Protein AF-A0A3N5PDF4-F1 (afdb_monomer)

Secondary structure (DSSP, 8-state):
--SEES-TTTT--EE-SPPPGGGT-HHHHHHHHHHHHHHHHHHHHHHH--S-HHHHHHHHTT-TTPPP-SSSHHHHHHHHTT-

pLDDT: mean 91.6, std 11.32, range [42.09, 98.25]

Foldseek 3Di:
DDQWDDDVVVVPIDGDDDDDVCVVPPVNVVVVVVVVVVVVVLVVCLVPPLAQNVQSVCVVVPNHDDDRPCPDPSNVVVVVVPD

Structure (mmCIF, N/CA/C/O backbone):
data_AF-A0A3N5PDF4-F1
#
_entry.id   AF-A0A3N5PDF4-F1
#
loop_
_atom_site.group_PDB
_atom_site.id
_atom_site.type_symbol
_atom_site.label_atom_id
_atom_site.label_alt_id
_atom_site.label_comp_id
_atom_site.label_asym_id
_atom_site.label_entity_id
_atom_site.label_seq_id
_atom_site.pdbx_PDB_ins_code
_atom_site.Cartn_x
_atom_site.Cartn_y
_atom_site.Cartn_z
_atom_site.occupancy
_atom_site.B_iso_or_equiv
_atom_site.auth_seq_id
_atom_site.auth_comp_id
_atom_site.auth_asym_id
_atom_site.auth_atom_id
_atom_site.pdbx_PDB_model_num
ATOM 1 N N . TYR A 1 1 ? -15.679 -8.352 15.565 1.00 62.25 1 TYR A N 1
ATOM 2 C CA . TYR A 1 1 ? -15.755 -7.793 16.923 1.00 62.25 1 TYR A CA 1
ATOM 3 C C . TYR A 1 1 ? -16.861 -6.763 16.918 1.00 62.25 1 TYR A C 1
ATOM 5 O O . TYR A 1 1 ? -16.674 -5.717 16.310 1.00 62.25 1 TYR A O 1
ATOM 13 N N . SER A 1 2 ? -18.015 -7.086 17.491 1.00 77.75 2 SER A N 1
ATOM 14 C CA . SER A 1 2 ? -19.130 -6.144 17.607 1.00 77.75 2 SER A CA 1
ATOM 15 C C . SER A 1 2 ? -19.414 -5.972 19.088 1.00 77.75 2 SER A C 1
ATOM 17 O O . SER A 1 2 ? -19.781 -6.937 19.743 1.00 77.75 2 SER A O 1
ATOM 19 N N . VAL A 1 3 ? -19.162 -4.771 19.603 1.00 90.06 3 VAL A N 1
ATOM 20 C CA . VAL A 1 3 ? -19.410 -4.394 21.007 1.00 90.06 3 VAL A CA 1
ATOM 21 C C . VAL A 1 3 ? -20.802 -3.812 21.207 1.00 90.06 3 VAL A C 1
ATOM 23 O O . VAL A 1 3 ? -21.323 -3.815 22.319 1.00 90.06 3 VAL A O 1
ATOM 26 N N . THR A 1 4 ? -21.419 -3.347 20.122 1.00 93.19 4 THR A N 1
ATOM 27 C CA . THR A 1 4 ? -22.764 -2.786 20.097 1.00 93.19 4 THR A CA 1
ATOM 28 C C . THR A 1 4 ? -23.646 -3.522 19.093 1.00 93.19 4 THR A C 1
ATOM 30 O O . THR A 1 4 ? -23.171 -3.997 18.059 1.00 93.19 4 THR A O 1
ATOM 33 N N . GLU A 1 5 ? -24.937 -3.597 19.401 1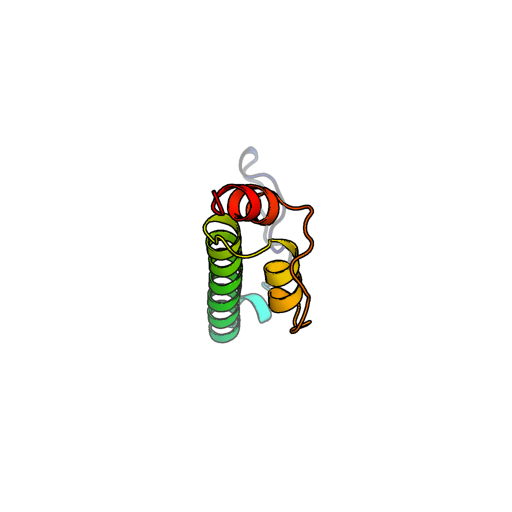.00 94.06 5 GLU A N 1
ATOM 34 C CA . GLU A 1 5 ? -25.993 -4.122 18.530 1.00 94.06 5 GLU A CA 1
ATOM 35 C C . GLU A 1 5 ? -27.206 -3.180 18.563 1.00 94.06 5 GLU A C 1
ATOM 37 O O . GLU A 1 5 ? -27.374 -2.415 19.514 1.00 94.06 5 GLU A O 1
ATOM 42 N N . GLY A 1 6 ? -28.041 -3.218 17.524 1.00 92.94 6 GLY A N 1
ATOM 43 C CA . GLY A 1 6 ? -29.234 -2.383 17.380 1.00 92.94 6 GLY A CA 1
ATOM 44 C C . GLY A 1 6 ? -29.115 -1.344 16.264 1.00 92.94 6 GLY A C 1
ATOM 45 O O . GLY A 1 6 ? -28.120 -1.274 15.545 1.00 92.94 6 GLY A O 1
ATOM 46 N N . GLU A 1 7 ? -30.163 -0.540 16.114 1.00 94.00 7 GLU A N 1
ATOM 47 C CA . GLU A 1 7 ? -30.302 0.509 15.104 1.00 94.00 7 GLU A CA 1
ATOM 48 C C . GLU A 1 7 ? -30.410 1.872 15.801 1.00 94.00 7 GLU A C 1
ATOM 50 O O . GLU A 1 7 ? -31.190 2.058 16.742 1.00 94.00 7 GLU A O 1
ATOM 55 N N . VAL A 1 8 ? -29.639 2.853 15.327 1.00 91.56 8 VAL A N 1
ATOM 56 C CA . VAL A 1 8 ? -29.636 4.215 15.889 1.00 91.56 8 VAL A CA 1
ATOM 57 C C . VAL A 1 8 ? -31.028 4.838 15.757 1.00 91.56 8 VAL A C 1
ATOM 59 O O . VAL A 1 8 ? -31.540 5.454 16.690 1.00 91.56 8 VAL A O 1
ATOM 62 N N . GLU A 1 9 ? -31.668 4.621 14.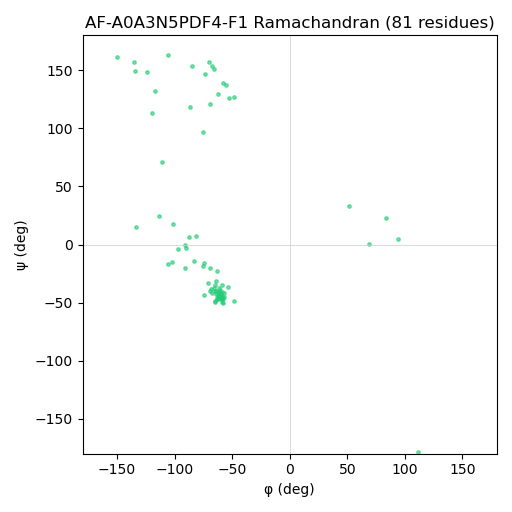611 1.00 96.19 9 GLU A N 1
ATOM 63 C CA . GLU A 1 9 ? -32.968 5.166 14.223 1.00 96.19 9 GLU A CA 1
ATOM 64 C C . GLU A 1 9 ? -34.095 4.672 15.133 1.00 96.19 9 GLU A C 1
ATOM 66 O O . GLU A 1 9 ? -35.058 5.397 15.387 1.00 96.19 9 GLU A O 1
ATOM 71 N N . LYS A 1 10 ? -33.962 3.447 15.652 1.00 94.19 10 LYS A N 1
ATOM 72 C CA . LYS A 1 10 ? -34.918 2.829 16.579 1.00 94.19 10 LYS A CA 1
ATOM 73 C C . LYS A 1 10 ? -34.578 3.091 18.045 1.00 94.19 10 LYS A C 1
ATOM 75 O O . LYS A 1 10 ? -35.310 2.627 18.915 1.00 94.19 10 LYS A O 1
ATOM 80 N N . GLN A 1 11 ? -33.488 3.814 18.321 1.00 90.44 11 GLN A N 1
ATOM 81 C CA . GLN A 1 11 ? -32.993 4.112 19.670 1.00 90.44 11 GLN A CA 1
ATOM 82 C C . GLN A 1 11 ? -32.849 2.859 20.552 1.00 90.44 11 GLN A C 1
ATOM 84 O O . GLN A 1 11 ? -33.042 2.913 21.763 1.00 90.44 11 GLN A O 1
ATOM 89 N N . ASN A 1 12 ? -32.515 1.716 19.949 1.00 94.56 12 ASN A N 1
ATOM 90 C CA . ASN A 1 12 ? -32.404 0.428 20.638 1.00 94.56 12 ASN A CA 1
ATOM 91 C C . ASN A 1 12 ? -30.962 -0.094 20.676 1.00 94.56 12 ASN A C 1
ATOM 93 O O . ASN A 1 12 ? -30.749 -1.300 20.782 1.00 94.56 12 ASN A O 1
ATOM 97 N N . LEU A 1 13 ? -29.983 0.807 20.578 1.00 94.88 13 LEU A N 1
ATOM 98 C CA . LEU A 1 13 ? -28.569 0.474 20.706 1.00 94.88 13 LEU A CA 1
ATOM 99 C C . LEU A 1 13 ? -28.262 -0.083 22.098 1.00 94.88 13 LEU A C 1
ATOM 101 O O . LEU A 1 13 ? -28.600 0.529 23.112 1.00 94.88 13 LEU A O 1
ATOM 105 N N . GLN A 1 14 ? -27.585 -1.226 22.136 1.00 93.88 14 GLN A N 1
ATOM 106 C CA . GLN A 1 14 ? -27.172 -1.901 23.363 1.00 93.88 14 GLN A CA 1
ATOM 107 C C . GLN A 1 14 ? -25.716 -2.347 23.269 1.00 93.88 14 GLN A C 1
ATOM 109 O O . GLN A 1 14 ? -25.218 -2.656 22.187 1.00 93.88 14 GLN A O 1
ATOM 114 N N . ILE A 1 15 ? -25.039 -2.385 24.418 1.00 92.81 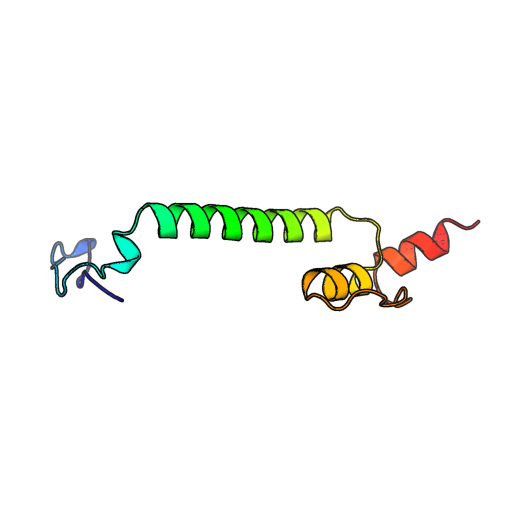15 ILE A N 1
ATOM 115 C CA . ILE A 1 15 ? -23.694 -2.950 24.547 1.00 92.81 15 ILE A CA 1
ATOM 116 C C . ILE A 1 15 ? -23.856 -4.450 24.792 1.00 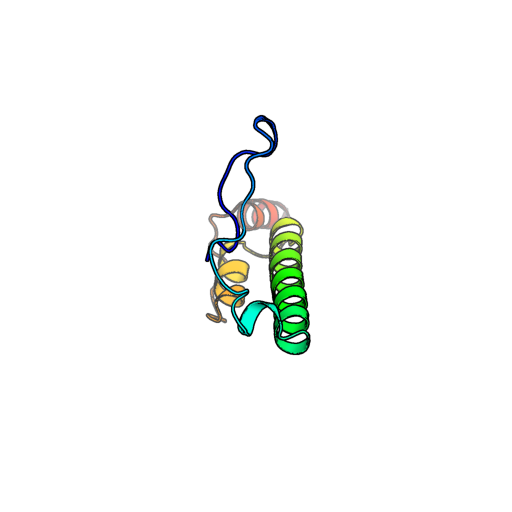92.81 15 ILE A C 1
ATOM 118 O O . ILE A 1 15 ? -24.458 -4.848 25.787 1.00 92.81 15 ILE A O 1
ATOM 122 N N . VAL A 1 16 ? -23.340 -5.268 23.879 1.00 94.69 16 VAL A N 1
ATOM 123 C CA . VAL A 1 16 ? -23.508 -6.733 23.900 1.00 94.69 16 VAL A CA 1
ATOM 124 C C . VAL A 1 16 ? -22.245 -7.475 24.322 1.00 94.69 16 VAL A C 1
ATOM 126 O O . VAL A 1 16 ? -22.312 -8.641 24.705 1.00 94.69 16 VAL A O 1
ATOM 129 N N . SER A 1 17 ? -21.089 -6.813 24.279 1.00 90.94 17 SER A N 1
ATOM 130 C CA . SER A 1 17 ? -19.826 -7.392 24.726 1.00 90.94 17 SER A CA 1
ATOM 131 C C . SER A 1 17 ? -18.878 -6.330 25.264 1.00 90.94 17 SER A C 1
ATOM 133 O O . SER A 1 17 ? -18.992 -5.146 24.943 1.00 90.94 17 SER A O 1
ATOM 135 N N . GLU A 1 18 ? -17.892 -6.775 26.038 1.00 90.12 18 GLU A N 1
ATOM 136 C CA . GLU A 1 18 ? -16.773 -5.933 26.454 1.00 90.12 18 GLU A CA 1
ATOM 137 C C . GLU A 1 18 ? -15.912 -5.524 25.253 1.00 90.12 18 GLU A C 1
ATOM 139 O O . GLU A 1 18 ? -15.837 -6.235 24.241 1.00 90.12 18 GLU A O 1
ATOM 144 N N . LEU A 1 19 ? -15.277 -4.355 25.365 1.00 89.12 19 LEU A N 1
ATOM 145 C CA . LEU A 1 19 ? -14.352 -3.852 24.358 1.00 89.12 19 LEU A CA 1
ATOM 146 C C . LEU A 1 19 ? -13.082 -4.713 24.359 1.00 89.12 19 LEU A C 1
ATOM 148 O O . LEU A 1 19 ? -12.414 -4.767 25.388 1.00 89.12 19 LEU A O 1
ATOM 152 N N . PRO A 1 20 ? -12.711 -5.357 23.235 1.00 91.19 20 PRO A N 1
ATOM 153 C CA . PRO A 1 20 ? -11.506 -6.177 23.179 1.00 91.19 20 PRO A CA 1
ATOM 154 C C . PRO A 1 20 ? -10.254 -5.400 23.599 1.00 91.19 20 PRO A C 1
ATOM 156 O O . PRO A 1 20 ? -10.054 -4.279 23.133 1.00 91.19 20 PRO A O 1
ATOM 159 N N . ASP A 1 21 ? -9.382 -6.023 24.396 1.00 90.69 21 ASP A N 1
ATOM 160 C CA . ASP A 1 21 ? -8.170 -5.392 24.950 1.00 90.69 21 ASP A CA 1
ATOM 161 C C . ASP A 1 21 ? -7.272 -4.761 23.876 1.00 90.69 21 ASP A C 1
ATOM 163 O O . ASP A 1 21 ? -6.731 -3.676 24.054 1.00 90.69 21 ASP A O 1
ATOM 167 N N . ILE A 1 22 ? -7.178 -5.390 22.701 1.00 89.19 22 ILE A N 1
ATOM 168 C CA . ILE A 1 22 ? -6.386 -4.884 21.568 1.00 89.19 22 ILE A CA 1
ATOM 169 C C . ILE A 1 22 ? -6.884 -3.537 21.018 1.00 89.19 22 ILE A C 1
ATOM 171 O O . ILE A 1 22 ? -6.131 -2.811 20.377 1.00 89.19 22 ILE A O 1
ATOM 175 N N . LEU A 1 23 ? -8.159 -3.205 21.241 1.00 88.56 23 LEU A N 1
ATOM 176 C CA . LEU A 1 23 ? -8.742 -1.911 20.876 1.00 88.56 23 LEU A CA 1
ATOM 177 C C . LEU A 1 23 ? -8.616 -0.874 22.003 1.00 88.56 23 LEU A C 1
ATOM 179 O O . LEU A 1 23 ? -9.028 0.264 21.806 1.00 88.56 23 LEU A O 1
ATOM 183 N N . GLN A 1 24 ? -8.073 -1.260 23.160 1.00 91.50 24 GLN A N 1
ATOM 184 C CA . GLN A 1 24 ? -7.745 -0.372 24.281 1.00 91.50 24 GLN A CA 1
ATOM 185 C C . GLN A 1 24 ? -6.240 -0.060 24.351 1.00 91.50 24 GLN A C 1
ATOM 187 O O . GLN A 1 24 ? -5.829 0.872 25.039 1.00 91.50 24 GLN A O 1
ATOM 192 N N . ASP A 1 25 ? -5.413 -0.833 23.644 1.00 95.38 25 ASP A N 1
ATOM 193 C CA . ASP A 1 25 ? -3.966 -0.641 23.571 1.00 95.38 25 ASP A CA 1
ATOM 194 C C . ASP A 1 25 ? -3.609 0.548 22.662 1.00 95.38 25 ASP A C 1
ATOM 196 O O . ASP A 1 25 ? -3.525 0.446 21.435 1.00 95.38 25 ASP A O 1
ATOM 200 N N . GLU A 1 26 ? -3.395 1.702 23.288 1.00 95.25 26 GLU A N 1
ATOM 201 C CA . GLU A 1 26 ? -3.032 2.952 22.618 1.00 95.25 26 GLU A CA 1
ATOM 202 C C . GLU A 1 26 ? -1.732 2.864 21.806 1.00 95.25 26 GLU A C 1
ATOM 204 O O . GLU A 1 26 ? -1.616 3.508 20.758 1.00 95.25 26 GLU A O 1
ATOM 209 N N . ASP A 1 27 ? -0.744 2.091 22.258 1.00 96.50 27 ASP A N 1
ATOM 210 C CA . ASP A 1 27 ? 0.539 1.983 21.563 1.00 96.50 27 ASP A CA 1
ATOM 211 C C . ASP A 1 27 ? 0.389 1.122 20.306 1.00 96.50 27 ASP A C 1
ATOM 213 O O . ASP A 1 27 ? 0.799 1.540 19.216 1.00 96.50 27 ASP A O 1
ATOM 217 N N . TYR A 1 28 ? -0.323 -0.004 20.410 1.00 95.12 28 TYR A N 1
ATOM 218 C CA . TYR A 1 28 ? -0.706 -0.815 19.254 1.00 95.12 28 TYR A CA 1
ATOM 219 C C . TYR A 1 28 ? -1.511 -0.011 18.223 1.00 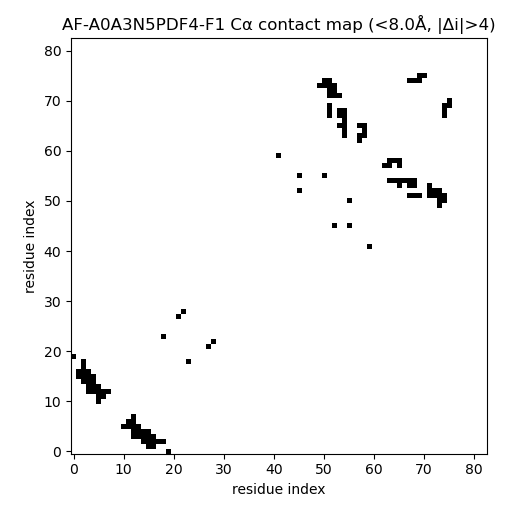95.12 28 TYR A C 1
ATOM 221 O O . TYR A 1 28 ? -1.238 -0.073 17.018 1.00 95.12 28 TYR A O 1
ATOM 229 N N . LEU A 1 29 ? -2.494 0.778 18.668 1.00 95.38 29 LEU A N 1
ATOM 230 C CA . LEU A 1 29 ? -3.322 1.594 17.777 1.00 95.38 29 LEU A CA 1
ATOM 231 C C . LEU A 1 29 ? -2.507 2.676 17.056 1.00 95.38 29 LEU A C 1
ATOM 233 O O . LEU A 1 29 ? -2.700 2.887 15.852 1.00 95.38 29 LEU A O 1
ATOM 237 N N . LYS A 1 30 ? -1.559 3.323 17.744 1.00 96.75 30 LYS A N 1
ATOM 238 C CA . LYS A 1 30 ? -0.634 4.288 17.126 1.00 96.75 30 LYS A CA 1
ATOM 239 C C . LYS A 1 30 ? 0.258 3.629 16.081 1.00 96.75 30 LYS A C 1
ATOM 241 O O . LYS A 1 30 ? 0.399 4.167 14.979 1.00 96.75 30 LYS A O 1
ATOM 246 N N . GLU A 1 31 ? 0.834 2.468 16.384 1.00 97.38 31 GLU A N 1
ATOM 247 C CA . GLU A 1 31 ? 1.640 1.718 15.418 1.00 97.38 31 GLU A CA 1
ATOM 248 C C . GLU A 1 31 ? 0.814 1.298 14.201 1.00 97.38 31 GLU A C 1
ATOM 250 O O . GLU A 1 31 ? 1.254 1.454 13.057 1.00 97.38 31 GLU A O 1
ATOM 255 N N . LYS A 1 32 ? -0.414 0.821 14.426 1.00 96.25 32 LYS A N 1
ATOM 256 C CA . LYS A 1 32 ? -1.350 0.472 13.359 1.00 96.25 32 LYS A CA 1
ATOM 257 C C . LYS A 1 32 ? -1.645 1.669 12.456 1.00 96.25 32 LYS A C 1
ATOM 259 O O . LYS A 1 32 ? -1.518 1.542 11.237 1.00 96.25 32 LYS A O 1
ATOM 264 N N . LEU A 1 33 ? -1.978 2.825 13.032 1.00 97.44 33 LEU A N 1
ATOM 265 C CA . LEU A 1 33 ? -2.239 4.054 12.281 1.00 97.44 33 LEU A CA 1
ATOM 266 C C . LEU A 1 33 ? -1.019 4.482 11.456 1.00 97.44 33 LEU A C 1
ATOM 268 O O . LEU A 1 33 ? -1.146 4.820 10.278 1.00 97.44 33 LEU A O 1
ATOM 272 N N . LEU A 1 34 ? 0.178 4.433 12.045 1.00 98.00 34 LEU A N 1
ATOM 273 C CA . LEU A 1 34 ? 1.420 4.743 11.339 1.00 98.00 34 LEU A CA 1
ATOM 274 C C . LEU A 1 34 ? 1.656 3.787 10.161 1.00 98.00 34 LEU A C 1
ATOM 276 O O . LEU A 1 34 ? 2.021 4.226 9.069 1.00 98.00 34 LEU A O 1
ATOM 280 N N . ASN A 1 35 ? 1.445 2.489 10.364 1.00 97.75 35 ASN A N 1
ATOM 281 C CA . ASN A 1 35 ? 1.610 1.478 9.324 1.00 97.75 35 ASN A CA 1
ATOM 282 C C . ASN A 1 35 ? 0.594 1.651 8.189 1.00 97.75 35 ASN A C 1
ATOM 284 O O . ASN A 1 35 ? 0.958 1.530 7.019 1.00 97.75 35 ASN A O 1
ATOM 288 N N . ASP A 1 36 ? -0.653 1.989 8.509 1.00 97.94 36 ASP A N 1
ATOM 289 C CA . ASP A 1 36 ? -1.686 2.245 7.507 1.00 97.94 36 ASP A CA 1
ATOM 290 C C . ASP A 1 36 ? -1.393 3.539 6.716 1.00 97.94 36 ASP A C 1
ATOM 292 O O . ASP A 1 36 ? -1.494 3.539 5.487 1.00 97.94 36 ASP A O 1
ATOM 296 N N . ASN A 1 37 ? -0.877 4.590 7.368 1.00 98.25 37 ASN A N 1
ATOM 297 C CA . ASN A 1 37 ? -0.379 5.795 6.689 1.00 98.25 37 ASN A CA 1
ATOM 298 C C . ASN A 1 37 ? 0.802 5.503 5.748 1.00 98.25 37 ASN A C 1
ATOM 300 O O . ASN A 1 37 ? 0.852 6.033 4.637 1.00 98.25 37 ASN A O 1
ATOM 304 N N . LYS A 1 38 ? 1.742 4.635 6.149 1.00 97.81 38 LYS A N 1
ATOM 305 C CA . LYS A 1 38 ? 2.850 4.202 5.278 1.00 97.81 38 LYS A CA 1
ATOM 306 C C . LYS A 1 38 ? 2.338 3.464 4.040 1.00 97.81 38 LYS A C 1
ATOM 308 O O . LYS A 1 38 ? 2.792 3.763 2.939 1.00 97.81 38 LYS A O 1
ATOM 313 N N . LYS A 1 39 ? 1.366 2.555 4.191 1.00 97.12 39 LYS A N 1
ATOM 314 C CA . LYS A 1 39 ? 0.740 1.853 3.054 1.00 97.12 39 LYS A CA 1
ATOM 315 C C . LYS A 1 39 ? 0.048 2.830 2.105 1.00 97.12 39 LYS A C 1
ATOM 317 O O . LYS A 1 39 ? 0.236 2.738 0.895 1.00 97.12 39 LYS A O 1
ATOM 322 N N . LEU A 1 40 ? -0.706 3.791 2.644 1.00 98.19 40 LEU A N 1
ATOM 323 C CA . LEU A 1 40 ? -1.345 4.835 1.841 1.00 98.19 40 LEU A CA 1
ATOM 324 C C . LEU A 1 40 ? -0.306 5.648 1.059 1.00 98.19 40 LEU A C 1
ATOM 326 O O . LEU A 1 40 ? -0.455 5.843 -0.147 1.00 98.19 40 LEU A O 1
ATOM 330 N N . LEU A 1 41 ? 0.779 6.063 1.717 1.00 98.00 41 LEU A N 1
ATOM 331 C CA . LEU A 1 41 ? 1.884 6.763 1.066 1.00 98.00 41 LEU A CA 1
ATOM 332 C C . LEU A 1 41 ? 2.514 5.921 -0.055 1.00 98.00 41 LEU A C 1
ATOM 334 O O . LEU A 1 41 ? 2.801 6.456 -1.125 1.00 98.00 41 LEU A O 1
ATOM 338 N N . SER A 1 42 ? 2.686 4.610 0.139 1.00 97.38 42 SER A N 1
ATOM 339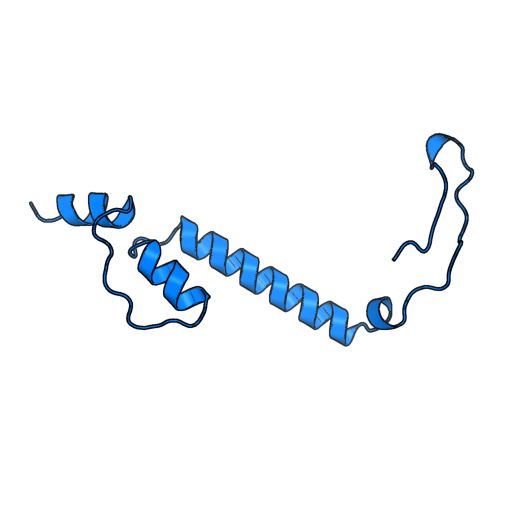 C CA . SER A 1 42 ? 3.166 3.702 -0.911 1.00 97.38 42 SER A CA 1
ATOM 340 C C . SER A 1 42 ? 2.238 3.670 -2.127 1.00 97.38 42 SER A C 1
ATOM 342 O O . SER A 1 42 ? 2.737 3.677 -3.248 1.00 97.38 42 SER A O 1
ATOM 344 N N . VAL A 1 43 ? 0.914 3.705 -1.941 1.00 96.88 43 VAL A N 1
ATOM 345 C CA . VAL A 1 43 ? -0.060 3.783 -3.050 1.00 96.88 43 VAL A CA 1
ATOM 346 C C . VAL A 1 43 ? 0.017 5.132 -3.772 1.00 96.88 43 VAL A C 1
ATOM 348 O O . VAL A 1 43 ? 0.009 5.177 -5.003 1.00 96.88 43 VAL A O 1
ATOM 351 N N . VAL A 1 44 ? 0.157 6.237 -3.033 1.00 97.88 44 VAL A N 1
ATOM 352 C CA . VAL A 1 44 ? 0.353 7.574 -3.623 1.00 97.88 44 VAL A CA 1
ATOM 353 C C . VAL A 1 44 ? 1.634 7.616 -4.459 1.00 97.88 44 VAL A C 1
ATOM 355 O O . VAL A 1 44 ? 1.622 8.094 -5.594 1.00 97.88 44 VAL A O 1
ATOM 358 N N . ASN A 1 45 ? 2.730 7.081 -3.923 1.00 97.56 45 ASN A N 1
ATOM 359 C CA . ASN A 1 45 ? 4.009 6.991 -4.623 1.00 97.56 45 ASN A CA 1
ATOM 360 C C . ASN A 1 45 ? 3.941 6.049 -5.826 1.00 97.56 45 ASN A C 1
ATOM 362 O O . ASN A 1 45 ? 4.535 6.355 -6.857 1.00 97.56 45 ASN A O 1
ATOM 366 N N . TYR A 1 46 ? 3.198 4.943 -5.721 1.00 97.25 46 TYR A N 1
ATOM 367 C CA . TYR A 1 46 ? 2.938 4.052 -6.846 1.00 97.25 46 TYR A CA 1
ATOM 368 C C . TYR A 1 46 ? 2.272 4.818 -7.980 1.00 97.25 46 TYR A C 1
ATOM 370 O O . TYR A 1 46 ? 2.774 4.752 -9.092 1.00 97.25 46 TYR A O 1
ATOM 378 N N . PHE A 1 47 ? 1.201 5.574 -7.704 1.00 96.06 47 PHE A N 1
ATOM 379 C CA . PHE A 1 47 ? 0.455 6.322 -8.719 1.00 96.06 47 PHE A CA 1
ATOM 380 C C . PHE A 1 47 ? 1.300 7.426 -9.367 1.00 96.06 47 PHE A C 1
ATOM 382 O O . PHE A 1 47 ? 1.379 7.499 -10.593 1.00 96.06 47 PHE A O 1
ATOM 389 N N . ARG A 1 48 ? 1.973 8.243 -8.545 1.00 95.38 48 ARG A N 1
ATOM 390 C CA . ARG A 1 48 ? 2.791 9.387 -8.988 1.00 95.38 48 ARG A CA 1
ATOM 391 C C . ARG A 1 48 ? 4.136 8.995 -9.605 1.00 95.38 48 ARG A C 1
ATOM 393 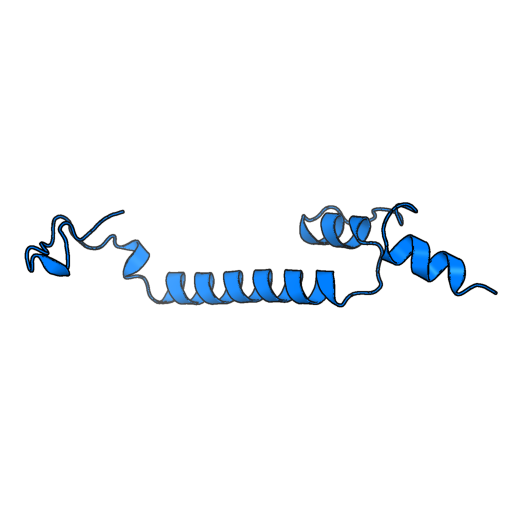O O . ARG A 1 48 ? 4.768 9.834 -10.235 1.00 95.38 48 ARG A O 1
ATOM 400 N N . GLY A 1 49 ? 4.612 7.779 -9.358 1.00 93.44 49 GLY A N 1
ATOM 401 C CA . GLY A 1 49 ? 5.932 7.335 -9.787 1.00 93.44 49 GLY A CA 1
ATOM 402 C C . GLY A 1 49 ? 6.010 7.059 -11.287 1.00 93.44 49 GLY A C 1
ATOM 403 O O . GLY A 1 49 ? 5.069 6.549 -11.886 1.00 93.44 49 GLY A O 1
ATOM 404 N N . GLU A 1 50 ? 7.182 7.321 -11.866 1.00 94.25 50 GLU A N 1
ATOM 405 C CA . GLU A 1 50 ? 7.494 7.094 -13.290 1.00 94.25 50 GLU A CA 1
ATOM 406 C C . GLU A 1 50 ? 8.232 5.761 -13.535 1.00 94.25 50 GLU A C 1
ATOM 408 O O . GLU A 1 50 ? 8.509 5.373 -14.672 1.00 94.25 50 GLU A O 1
ATOM 413 N N . LYS A 1 51 ? 8.561 5.026 -12.463 1.00 93.62 51 LYS A N 1
ATOM 414 C CA . LYS A 1 51 ? 9.178 3.693 -12.544 1.00 93.62 51 LYS A CA 1
ATOM 415 C C . LYS A 1 51 ? 8.201 2.677 -13.134 1.00 93.62 51 LYS A C 1
ATOM 417 O O . LYS A 1 51 ? 6.993 2.795 -12.962 1.00 93.62 51 LYS A O 1
ATOM 422 N N . CYS A 1 52 ? 8.719 1.619 -13.756 1.00 97.19 52 CYS A N 1
ATOM 423 C CA . CYS A 1 52 ? 7.903 0.484 -14.188 1.00 97.19 52 CYS A CA 1
ATOM 424 C C . CYS A 1 52 ? 6.976 -0.002 -13.055 1.00 97.19 52 CYS A C 1
ATOM 426 O O . CYS A 1 52 ? 7.451 -0.345 -11.970 1.00 97.19 52 CYS A O 1
ATOM 428 N N . ARG A 1 53 ? 5.665 -0.098 -13.323 1.00 97.25 53 ARG A N 1
ATOM 429 C CA . ARG A 1 53 ? 4.655 -0.479 -12.320 1.00 97.25 53 ARG A CA 1
ATOM 430 C C . ARG A 1 53 ? 4.949 -1.839 -11.683 1.00 97.25 53 ARG A C 1
ATOM 432 O O . ARG A 1 53 ? 4.821 -1.973 -10.473 1.00 97.25 53 ARG A O 1
ATOM 439 N N . ARG A 1 54 ? 5.379 -2.829 -12.482 1.00 97.31 54 ARG A N 1
ATOM 440 C CA . ARG A 1 54 ? 5.722 -4.173 -11.978 1.00 97.31 54 ARG A CA 1
ATOM 441 C C . ARG A 1 54 ? 6.890 -4.141 -10.997 1.00 97.31 54 ARG A C 1
ATOM 443 O O . ARG A 1 54 ? 6.766 -4.707 -9.925 1.00 97.31 54 ARG A O 1
ATOM 450 N N . VAL A 1 55 ? 7.962 -3.425 -11.336 1.00 97.62 55 VAL A N 1
ATOM 451 C CA . VAL A 1 55 ? 9.130 -3.259 -10.459 1.00 97.62 55 VAL A CA 1
ATOM 452 C C . VAL A 1 55 ? 8.713 -2.650 -9.122 1.00 97.62 55 VAL A C 1
ATOM 454 O O . VAL A 1 55 ? 9.045 -3.200 -8.082 1.00 97.62 55 VAL A O 1
ATOM 457 N N . PHE A 1 56 ? 7.905 -1.581 -9.137 1.00 97.44 56 PHE A N 1
ATOM 458 C CA . PHE A 1 56 ? 7.409 -0.971 -7.899 1.00 97.44 56 PHE A CA 1
ATOM 459 C C . PHE A 1 56 ? 6.607 -1.964 -7.042 1.00 97.44 56 PHE A C 1
ATOM 461 O O . PHE A 1 56 ? 6.789 -2.017 -5.829 1.00 97.44 56 PHE A O 1
ATOM 468 N N . ILE A 1 57 ? 5.709 -2.737 -7.661 1.00 97.19 57 ILE A N 1
ATOM 469 C CA . ILE A 1 57 ? 4.889 -3.734 -6.959 1.00 97.19 57 ILE A CA 1
ATOM 470 C C . ILE A 1 57 ? 5.777 -4.829 -6.352 1.00 97.19 57 ILE A C 1
ATOM 472 O O . ILE A 1 57 ? 5.607 -5.151 -5.178 1.00 97.19 57 ILE A O 1
ATOM 476 N N . SER A 1 58 ? 6.734 -5.366 -7.114 1.00 97.56 58 SER A N 1
ATOM 477 C CA . SER A 1 58 ? 7.672 -6.381 -6.624 1.00 97.56 58 SER A CA 1
ATOM 478 C C . SER A 1 58 ? 8.492 -5.855 -5.442 1.00 97.56 58 SER A C 1
ATOM 480 O O . SER A 1 58 ? 8.522 -6.501 -4.396 1.00 97.56 58 SER A O 1
ATOM 482 N N . ASP A 1 59 ? 9.052 -4.644 -5.548 1.00 96.19 59 ASP A N 1
ATOM 483 C CA . ASP A 1 59 ? 9.791 -3.992 -4.460 1.00 96.19 59 ASP A CA 1
ATOM 484 C C . ASP A 1 59 ? 8.917 -3.810 -3.203 1.00 96.19 59 ASP A C 1
ATOM 486 O O . ASP A 1 59 ? 9.355 -4.115 -2.093 1.00 96.19 59 ASP A O 1
ATOM 490 N N . TYR A 1 60 ? 7.662 -3.362 -3.360 1.00 96.00 60 TYR A N 1
ATOM 491 C CA . TYR A 1 60 ? 6.720 -3.163 -2.249 1.00 96.00 60 TYR A CA 1
ATOM 492 C C . TYR A 1 60 ? 6.415 -4.460 -1.485 1.00 96.00 60 TYR A C 1
ATOM 494 O O . TYR A 1 60 ? 6.298 -4.437 -0.261 1.00 96.00 60 TYR A O 1
ATOM 502 N N . PHE A 1 61 ? 6.318 -5.591 -2.189 1.00 96.44 61 PHE A N 1
ATOM 503 C CA . PHE A 1 61 ? 6.099 -6.907 -1.581 1.00 96.44 61 PHE A CA 1
ATOM 504 C C . PHE A 1 61 ? 7.395 -7.624 -1.160 1.00 96.44 61 PHE A C 1
ATOM 506 O O . PHE A 1 61 ? 7.331 -8.767 -0.713 1.00 96.44 61 PHE A O 1
ATOM 513 N N . GLY A 1 62 ? 8.558 -6.966 -1.245 1.00 96.00 62 GLY A N 1
ATOM 514 C CA . GLY A 1 62 ? 9.832 -7.519 -0.777 1.00 96.00 62 GLY A CA 1
ATOM 515 C C . GLY A 1 62 ? 10.536 -8.441 -1.775 1.00 96.00 62 GLY A C 1
ATOM 516 O O . GLY A 1 62 ? 11.368 -9.251 -1.371 1.00 96.00 62 GLY A O 1
ATOM 517 N N . PHE A 1 63 ? 10.241 -8.306 -3.068 1.00 95.94 63 PHE A N 1
ATOM 518 C CA . PHE A 1 63 ? 10.881 -9.034 -4.167 1.00 95.94 63 PHE A CA 1
ATOM 519 C C . PHE A 1 63 ? 11.743 -8.083 -5.022 1.00 95.94 63 PHE A C 1
ATOM 521 O O . PHE A 1 63 ? 11.361 -7.752 -6.148 1.00 95.94 63 PHE A O 1
ATOM 528 N N . PRO A 1 64 ? 12.887 -7.591 -4.506 1.00 93.69 64 PRO A N 1
ATOM 529 C CA . PRO A 1 64 ? 13.725 -6.652 -5.242 1.00 93.69 64 PRO A CA 1
ATOM 530 C C . PRO A 1 64 ? 14.427 -7.318 -6.433 1.00 93.69 64 PRO A C 1
ATOM 532 O O . PRO A 1 64 ? 14.680 -8.522 -6.439 1.00 93.69 64 PRO A O 1
ATOM 535 N N . GLY A 1 65 ? 14.816 -6.508 -7.420 1.00 93.06 65 GLY A N 1
ATOM 536 C CA . GLY A 1 65 ? 15.612 -6.955 -8.576 1.00 93.06 65 GLY A CA 1
ATOM 537 C C . GLY A 1 65 ? 14.801 -7.339 -9.817 1.00 93.06 65 GLY A C 1
ATOM 538 O O . GLY A 1 65 ? 15.379 -7.763 -10.822 1.00 93.06 65 GLY A O 1
ATOM 539 N N . GLU A 1 66 ? 13.483 -7.150 -9.775 1.00 95.19 66 GLU A N 1
ATOM 540 C CA . GLU A 1 66 ? 12.606 -7.290 -10.936 1.00 95.19 66 GLU A CA 1
ATOM 541 C C . GLU A 1 66 ? 13.039 -6.348 -12.072 1.00 95.19 66 GLU A C 1
ATOM 543 O O . GLU A 1 66 ? 13.380 -5.182 -11.852 1.00 95.19 66 GLU A O 1
ATOM 548 N N . GLN A 1 67 ? 13.008 -6.845 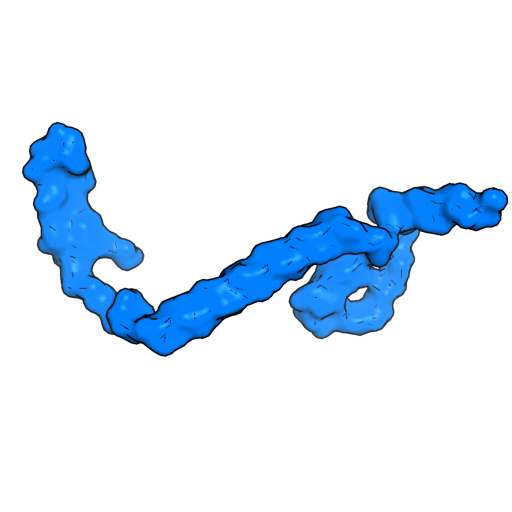-13.308 1.00 95.69 67 GLN A N 1
ATOM 549 C CA . GLN A 1 67 ? 13.352 -6.044 -14.482 1.00 95.69 67 GLN A CA 1
ATOM 550 C C . GLN A 1 67 ? 12.133 -5.247 -14.981 1.00 95.69 67 GLN A C 1
ATOM 552 O O . GLN A 1 67 ? 10.987 -5.663 -14.779 1.00 95.69 67 GLN A O 1
ATOM 557 N N . PRO A 1 68 ? 12.328 -4.100 -15.662 1.00 96.31 68 PRO A N 1
ATOM 558 C CA . PRO A 1 68 ? 11.228 -3.374 -16.290 1.00 96.31 68 PRO A CA 1
ATOM 559 C C . PRO A 1 68 ? 10.400 -4.289 -17.200 1.00 96.31 68 PRO A C 1
ATOM 561 O O . PRO A 1 68 ? 10.929 -4.937 -18.098 1.00 96.31 68 PRO A O 1
ATOM 564 N N . CYS A 1 69 ? 9.086 -4.334 -16.983 1.00 96.06 69 CYS A N 1
ATOM 565 C CA . CYS A 1 69 ? 8.228 -5.343 -17.600 1.00 96.06 69 CYS A CA 1
ATOM 566 C C . CYS A 1 69 ? 7.937 -5.122 -19.089 1.00 96.06 69 CYS A C 1
ATOM 568 O O . CYS A 1 69 ? 7.391 -6.015 -19.733 1.00 96.06 69 CYS A O 1
ATOM 570 N N . GLY A 1 70 ? 8.197 -3.921 -19.615 1.00 95.56 70 GLY A N 1
ATOM 571 C CA . GLY A 1 70 ? 7.930 -3.558 -21.011 1.00 95.56 70 GLY A CA 1
ATOM 572 C C . GLY A 1 70 ? 6.448 -3.461 -21.394 1.00 95.56 70 GLY A C 1
ATOM 573 O O . GLY A 1 70 ? 6.149 -3.162 -22.543 1.00 95.56 70 GLY A O 1
ATOM 574 N N . ASN A 1 71 ? 5.516 -3.700 -20.463 1.00 95.69 71 ASN A N 1
ATOM 575 C CA . ASN A 1 71 ? 4.086 -3.828 -20.766 1.00 95.69 71 ASN A CA 1
ATOM 576 C C . ASN A 1 71 ? 3.150 -3.038 -19.829 1.00 95.69 71 ASN A C 1
ATOM 578 O O . ASN A 1 71 ? 1.950 -3.299 -19.809 1.00 95.69 71 ASN A O 1
ATOM 582 N N . CYS A 1 72 ? 3.684 -2.095 -19.046 1.00 96.44 72 CYS A N 1
ATOM 583 C CA . CYS A 1 72 ? 2.888 -1.135 -18.273 1.00 96.44 72 CYS A CA 1
ATOM 584 C C . CYS A 1 72 ? 2.937 0.264 -18.898 1.00 96.44 72 CYS A C 1
ATOM 586 O O . CYS A 1 72 ? 3.852 0.566 -19.663 1.00 96.44 72 CYS A O 1
ATOM 588 N N . ASP A 1 73 ? 1.997 1.123 -18.506 1.00 95.81 73 ASP A N 1
ATOM 589 C CA . ASP A 1 73 ? 1.893 2.525 -18.924 1.00 95.81 73 ASP A CA 1
ATOM 590 C C . ASP A 1 73 ? 3.224 3.286 -18.799 1.00 95.81 73 ASP A C 1
ATOM 592 O O . ASP A 1 73 ? 3.690 3.879 -19.770 1.00 95.81 73 ASP A O 1
ATOM 596 N N . ASN A 1 74 ? 3.906 3.177 -17.658 1.00 95.75 74 ASN A N 1
ATOM 597 C CA . ASN A 1 74 ? 5.200 3.833 -17.447 1.00 95.75 74 ASN A CA 1
ATOM 598 C C . ASN A 1 74 ? 6.303 3.298 -18.380 1.00 95.75 74 ASN A C 1
ATOM 600 O O . ASN A 1 74 ? 7.156 4.059 -18.831 1.00 95.75 74 ASN A O 1
ATOM 604 N N . CYS A 1 75 ? 6.296 2.002 -18.715 1.00 95.69 75 CYS A N 1
ATOM 605 C CA . CYS A 1 75 ? 7.224 1.453 -19.711 1.00 95.69 75 CYS A CA 1
ATOM 606 C C . CYS A 1 75 ? 6.897 1.962 -21.119 1.00 95.69 75 CYS A C 1
ATOM 608 O O . CYS A 1 75 ? 7.812 2.293 -21.868 1.00 95.69 75 CYS A O 1
ATOM 610 N N . THR A 1 76 ? 5.614 2.064 -21.469 1.00 93.62 76 THR A N 1
ATOM 611 C CA . THR A 1 76 ? 5.172 2.584 -22.767 1.00 93.62 76 THR A CA 1
ATOM 612 C C . THR A 1 76 ? 5.549 4.056 -22.943 1.00 93.62 76 THR A C 1
ATOM 614 O O . THR A 1 76 ? 6.047 4.435 -24.002 1.00 93.62 76 THR A O 1
ATOM 617 N N . ILE A 1 77 ? 5.374 4.884 -21.909 1.00 89.00 77 ILE A N 1
ATOM 618 C CA . ILE A 1 77 ? 5.754 6.306 -21.932 1.00 89.00 77 ILE A CA 1
ATOM 619 C C . ILE A 1 77 ? 7.277 6.452 -22.058 1.00 89.00 77 ILE A C 1
ATOM 621 O O . ILE A 1 77 ? 7.759 7.137 -22.959 1.00 89.00 77 ILE A O 1
ATOM 625 N N . ASN A 1 78 ? 8.045 5.742 -21.226 1.00 74.00 78 ASN A N 1
ATOM 626 C CA . ASN A 1 78 ? 9.509 5.838 -21.218 1.00 74.00 78 ASN A CA 1
ATOM 627 C C . ASN A 1 78 ? 10.179 5.251 -22.475 1.00 74.00 78 ASN A C 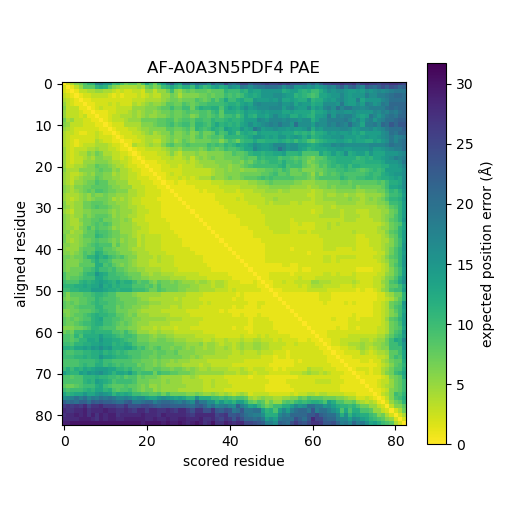1
ATOM 629 O O . ASN A 1 78 ? 11.315 5.606 -22.784 1.00 74.00 78 ASN A O 1
ATOM 633 N N . CYS A 1 79 ? 9.496 4.384 -23.229 1.00 61.03 79 CYS A N 1
ATOM 634 C CA . CYS A 1 79 ? 9.946 3.965 -24.560 1.00 61.03 79 CYS A CA 1
ATOM 635 C C . CYS A 1 79 ? 9.823 5.084 -25.609 1.00 61.03 79 CYS A C 1
ATOM 637 O O . CYS A 1 79 ? 10.666 5.159 -26.499 1.00 61.03 79 CYS A O 1
ATOM 639 N N . ASN A 1 80 ? 8.819 5.961 -25.499 1.00 57.34 80 ASN A N 1
ATOM 640 C CA . ASN A 1 80 ? 8.577 7.053 -26.452 1.00 57.34 80 ASN A CA 1
ATOM 641 C C . ASN A 1 80 ? 9.428 8.308 -26.185 1.00 57.34 80 ASN A C 1
ATOM 643 O O . ASN A 1 80 ? 9.546 9.157 -27.059 1.00 57.34 80 ASN A O 1
ATOM 647 N N . ALA A 1 81 ? 10.057 8.416 -25.013 1.00 54.69 81 ALA A N 1
ATOM 648 C CA . ALA A 1 81 ? 10.950 9.522 -24.652 1.00 54.69 81 ALA A CA 1
ATOM 649 C C . ALA A 1 81 ? 12.391 9.385 -25.207 1.00 54.69 81 ALA A C 1
ATOM 651 O O . ALA A 1 81 ? 13.270 10.151 -24.823 1.00 54.69 81 ALA A O 1
ATOM 652 N N . LYS A 1 82 ? 12.659 8.392 -26.070 1.00 47.00 82 LYS A N 1
ATOM 653 C CA . LYS A 1 82 ? 13.983 8.118 -26.667 1.00 47.00 82 LYS A CA 1
ATOM 654 C C . LYS A 1 82 ? 14.157 8.617 -28.117 1.00 47.00 82 LYS A C 1
ATOM 656 O O . LYS A 1 82 ? 15.074 8.144 -28.788 1.00 47.00 82 LYS A O 1
ATOM 661 N N . ILE A 1 83 ? 13.311 9.528 -28.604 1.00 42.09 83 ILE A N 1
ATOM 662 C CA . ILE A 1 83 ? 13.438 10.148 -29.940 1.00 42.09 83 ILE A CA 1
ATOM 663 C C . ILE A 1 83 ? 13.914 11.589 -29.795 1.00 42.09 83 ILE A C 1
ATOM 665 O O . ILE A 1 83 ? 13.299 12.314 -28.984 1.00 42.09 83 ILE A O 1
#

Solvent-accessible surface area (backbone atoms only — not comparable to full-atom values): 5088 Å² total; per-residue (Å²): 140,69,39,62,48,72,43,78,92,73,72,54,64,43,79,75,45,77,80,58,66,76,82,68,36,64,66,60,48,51,52,50,51,52,51,53,52,51,52,52,50,51,53,53,47,58,71,75,45,72,61,34,57,62,30,54,53,34,44,75,75,71,45,72,86,58,65,76,70,72,77,41,71,40,33,56,52,63,62,66,70,76,119

Sequence (83 aa):
YSVTEGEVEKQNLQIVSELPDILQDEDYLKEKLLNDNKKLLSVVNYFRGEKCRRVFISDYFGFPGEQPCGNCDNCTINCNAKI

Mean predicted aligned error: 7.14 Å

Radius of gyration: 22.23 Å; Cα contacts (8 Å, |Δi|>4): 65; chains: 1; bounding box: 50×19×56 Å